Protein AF-A0A6J8AL94-F1 (afdb_monomer_lite)

Organism: Mytilus coruscus (NCBI:txid42192)

Sequence (177 aa):
MAWGKVQTSVNATSVVPRSMDEVRKKWDDVKRLTKKRAAGVRKDQTLTGGGERSIVPLTNTEEILVSLIGEERIYGIPDGKCAFQQQLKITSHNYRKERLSTEKKRLTIEEDRLRLERERLEELKKISGILLRRNTIRSQFDSHLDVPSKSPTTADKTSSQYGEPDYSYMYASLLLD

Radius of gyration: 40.0 Å; chains: 1; bounding box: 73×43×119 Å

Structure (mmCIF, N/CA/C/O backbone):
data_AF-A0A6J8AL94-F1
#
_entry.id   AF-A0A6J8AL94-F1
#
loop_
_atom_site.group_PDB
_atom_site.id
_atom_site.type_symbol
_atom_site.label_atom_id
_atom_site.label_alt_id
_atom_site.label_comp_id
_atom_site.label_asym_id
_atom_site.label_entity_id
_atom_site.label_seq_id
_atom_site.pdbx_PDB_ins_code
_atom_site.Cartn_x
_atom_site.Cartn_y
_atom_site.Cartn_z
_atom_site.occupancy
_atom_site.B_iso_or_equiv
_atom_site.auth_seq_id
_atom_site.auth_comp_id
_atom_site.auth_asym_id
_atom_site.auth_atom_id
_atom_site.pdbx_PDB_model_num
ATOM 1 N N . MET A 1 1 ? -1.242 -12.759 -4.868 1.00 65.88 1 MET A N 1
ATOM 2 C CA . MET A 1 1 ? -2.083 -11.600 -4.479 1.00 65.88 1 MET A CA 1
ATOM 3 C C . MET A 1 1 ? -2.918 -11.946 -3.239 1.00 65.88 1 MET A C 1
ATOM 5 O O . MET A 1 1 ? -3.919 -12.636 -3.377 1.00 65.88 1 MET A O 1
ATOM 9 N N . ALA A 1 2 ? -2.522 -11.525 -2.029 1.00 87.81 2 ALA A N 1
ATOM 10 C CA . ALA A 1 2 ? -3.243 -11.867 -0.786 1.00 87.81 2 ALA A CA 1
ATOM 11 C C . ALA A 1 2 ? -4.675 -11.290 -0.735 1.00 87.81 2 ALA A C 1
ATOM 13 O O . ALA A 1 2 ? -5.611 -11.991 -0.365 1.00 87.81 2 ALA A O 1
ATOM 14 N N . TRP A 1 3 ? -4.863 -10.055 -1.214 1.00 90.88 3 TRP A N 1
ATOM 15 C CA . TRP A 1 3 ? -6.175 -9.400 -1.293 1.00 90.88 3 TRP A CA 1
ATOM 16 C C . TRP A 1 3 ? -7.175 -10.106 -2.211 1.00 90.88 3 TRP A C 1
ATOM 18 O O . TRP A 1 3 ? -8.366 -10.086 -1.922 1.00 90.88 3 TRP A O 1
ATOM 28 N N . GLY A 1 4 ? -6.700 -10.771 -3.268 1.00 92.12 4 GLY A N 1
ATOM 29 C CA . GLY A 1 4 ? -7.566 -11.564 -4.143 1.00 92.12 4 GLY A CA 1
ATOM 30 C C . GLY A 1 4 ? -8.242 -12.708 -3.384 1.00 92.12 4 GLY A C 1
ATOM 31 O O . GLY A 1 4 ? -9.451 -12.861 -3.471 1.00 92.12 4 GLY A O 1
ATOM 32 N N . LYS A 1 5 ? -7.491 -13.438 -2.545 1.00 94.31 5 LYS A N 1
ATOM 33 C CA . LYS A 1 5 ? -8.043 -14.523 -1.710 1.00 94.31 5 LYS A CA 1
ATOM 34 C C . LYS A 1 5 ? -9.094 -14.012 -0.719 1.00 94.31 5 LYS A C 1
ATOM 36 O O . LYS A 1 5 ? -10.121 -14.658 -0.516 1.00 94.31 5 LYS A O 1
ATOM 41 N N . VAL A 1 6 ? -8.844 -12.843 -0.125 1.00 93.19 6 VAL A N 1
ATOM 42 C CA . VAL A 1 6 ? -9.788 -12.188 0.794 1.00 93.19 6 VAL A CA 1
ATOM 43 C C . VAL A 1 6 ? -11.067 -11.800 0.057 1.00 93.19 6 VAL A C 1
ATOM 45 O O . VAL A 1 6 ? -12.149 -12.125 0.529 1.00 93.19 6 VAL A O 1
ATOM 48 N N . GLN A 1 7 ? -10.961 -11.173 -1.117 1.00 95.06 7 GLN A N 1
ATOM 49 C CA . GLN A 1 7 ? -12.120 -10.812 -1.935 1.00 95.06 7 GLN A CA 1
ATOM 50 C C . GLN A 1 7 ? -12.941 -12.047 -2.322 1.00 95.06 7 GLN A C 1
ATOM 52 O O . GLN A 1 7 ? -14.157 -12.031 -2.164 1.00 95.06 7 GLN A O 1
ATOM 57 N N . THR A 1 8 ? -12.293 -13.128 -2.770 1.00 94.62 8 THR A N 1
ATOM 58 C CA . THR A 1 8 ? -12.977 -14.391 -3.085 1.00 94.62 8 THR A CA 1
ATOM 59 C C . THR A 1 8 ? -13.731 -14.931 -1.875 1.00 94.62 8 THR A C 1
ATOM 61 O O . THR A 1 8 ? -14.892 -15.297 -2.002 1.00 94.62 8 THR A O 1
ATOM 64 N N . SER A 1 9 ? -13.108 -14.919 -0.694 1.00 94.50 9 SER A N 1
ATOM 65 C CA . SER A 1 9 ? -13.743 -15.393 0.543 1.00 94.50 9 SER A CA 1
ATOM 66 C C . SER A 1 9 ? -14.944 -14.522 0.929 1.00 94.50 9 SER A C 1
ATOM 68 O O . SER A 1 9 ? -16.019 -15.044 1.203 1.00 94.50 9 SER A O 1
ATOM 70 N N . VAL A 1 10 ? -14.796 -13.193 0.872 1.00 93.69 10 VAL A N 1
ATOM 71 C CA . VAL A 1 10 ? -15.878 -12.233 1.156 1.00 93.69 10 VAL A CA 1
ATOM 72 C C . VAL A 1 10 ? -17.036 -12.401 0.177 1.00 93.69 10 VAL A C 1
ATOM 74 O O . VAL A 1 10 ? -18.189 -12.385 0.598 1.00 93.69 10 VAL A O 1
ATOM 77 N N . ASN A 1 11 ? -16.744 -12.583 -1.110 1.00 94.69 11 ASN A N 1
ATOM 78 C CA . ASN A 1 11 ? -17.764 -12.781 -2.135 1.00 94.69 11 ASN A CA 1
ATOM 79 C C . ASN A 1 11 ? -18.436 -14.153 -2.012 1.00 94.69 11 ASN A C 1
ATOM 81 O O . ASN A 1 11 ? -19.622 -14.252 -2.285 1.00 94.69 11 ASN A O 1
ATOM 85 N N . ALA A 1 12 ? -17.734 -15.183 -1.531 1.00 95.06 12 ALA A N 1
ATOM 86 C CA . ALA A 1 12 ? -18.338 -16.483 -1.240 1.00 95.06 12 ALA A CA 1
ATOM 87 C C . ALA A 1 12 ? -19.321 -16.434 -0.055 1.00 95.06 12 ALA A C 1
ATOM 89 O O . ALA A 1 12 ? -20.246 -17.235 0.003 1.00 95.06 12 ALA A O 1
ATOM 90 N N . THR A 1 13 ? -19.140 -15.498 0.885 1.00 94.00 13 THR A N 1
ATOM 91 C CA . THR A 1 13 ? -20.045 -15.316 2.041 1.00 94.00 13 THR A CA 1
ATOM 92 C C . THR A 1 13 ? -21.100 -14.221 1.821 1.00 94.00 13 THR A C 1
ATOM 94 O O . THR A 1 13 ? -21.941 -13.992 2.687 1.00 94.00 13 THR A O 1
ATOM 97 N N . SER A 1 14 ? -21.045 -13.497 0.700 1.00 90.00 14 SER A N 1
ATOM 98 C CA . SER A 1 14 ? -21.883 -12.327 0.420 1.00 90.00 14 SER A CA 1
ATOM 99 C C . SER A 1 14 ? -22.820 -12.603 -0.747 1.00 90.00 14 SER A C 1
ATOM 101 O O . SER A 1 14 ? -22.400 -13.107 -1.778 1.00 90.00 14 SER A O 1
ATOM 103 N N . VAL A 1 15 ? -24.080 -12.183 -0.624 1.00 92.19 15 VAL A N 1
ATOM 104 C CA . VAL A 1 15 ? -25.053 -12.244 -1.730 1.00 92.19 15 VAL A CA 1
ATOM 105 C C . VAL A 1 15 ? -24.674 -11.277 -2.859 1.00 92.19 15 VAL A C 1
ATOM 107 O O . VAL A 1 15 ? -24.934 -11.541 -4.028 1.00 92.19 15 VAL A O 1
ATOM 110 N N . VAL A 1 16 ? -24.033 -10.155 -2.515 1.00 92.88 16 VAL A N 1
ATOM 111 C CA . VAL A 1 16 ? -23.619 -9.122 -3.473 1.00 92.88 16 VAL A CA 1
ATOM 112 C C . VAL A 1 16 ? -22.109 -9.219 -3.705 1.00 92.88 16 VAL A C 1
ATOM 114 O O . VAL A 1 16 ? -21.352 -9.111 -2.728 1.00 92.88 16 VAL A O 1
ATOM 117 N N . PRO A 1 17 ? -21.646 -9.395 -4.956 1.00 92.00 17 PRO A N 1
ATOM 118 C CA . PRO A 1 17 ? -20.224 -9.415 -5.259 1.00 92.00 17 PRO A CA 1
ATOM 119 C C . PRO A 1 17 ? -19.621 -8.025 -5.050 1.00 92.00 17 PRO A C 1
ATOM 121 O O . PRO A 1 17 ? -20.185 -7.018 -5.470 1.00 92.00 17 PRO A O 1
ATOM 124 N N . ARG A 1 18 ? -18.458 -7.973 -4.401 1.00 93.81 18 ARG A N 1
ATOM 125 C CA . ARG A 1 18 ? -17.695 -6.742 -4.172 1.00 93.81 18 ARG A CA 1
ATOM 126 C C . ARG A 1 18 ? -16.397 -6.757 -4.961 1.00 93.81 18 ARG A C 1
ATOM 128 O O . ARG A 1 18 ? -15.757 -7.805 -5.132 1.00 93.81 18 ARG A O 1
ATOM 135 N N . SER A 1 19 ? -15.995 -5.579 -5.415 1.00 93.44 19 SER A N 1
ATOM 136 C CA . SER A 1 19 ? -14.688 -5.326 -6.010 1.00 93.44 19 SER A CA 1
ATOM 137 C C . SER A 1 19 ? -13.589 -5.315 -4.943 1.00 93.44 19 SER A C 1
ATOM 139 O O . SER A 1 19 ? -13.837 -5.169 -3.742 1.00 93.44 19 SER A O 1
ATOM 141 N N . MET A 1 20 ? -12.338 -5.464 -5.378 1.00 91.88 20 MET A N 1
ATOM 142 C CA . MET A 1 20 ? -11.192 -5.454 -4.469 1.00 91.88 20 MET A CA 1
ATOM 143 C C . MET A 1 20 ? -11.060 -4.118 -3.725 1.00 91.88 20 MET A C 1
ATOM 145 O O . MET A 1 20 ? -10.720 -4.104 -2.541 1.00 91.88 20 MET A O 1
ATOM 149 N N . ASP A 1 21 ? -11.353 -3.009 -4.402 1.00 88.31 21 ASP A N 1
ATOM 150 C CA . ASP A 1 21 ? -11.226 -1.667 -3.836 1.00 88.31 21 ASP A CA 1
ATOM 151 C C . ASP A 1 21 ? -12.310 -1.383 -2.797 1.00 88.31 21 ASP A C 1
ATOM 153 O O . ASP A 1 21 ? -12.019 -0.816 -1.743 1.00 88.31 21 ASP A O 1
ATOM 157 N N . GLU A 1 22 ? -13.532 -1.871 -3.011 1.00 91.38 22 GLU A N 1
ATOM 158 C CA . GLU A 1 22 ? -14.602 -1.795 -2.011 1.00 91.38 22 GLU A CA 1
ATOM 159 C C . GLU A 1 22 ? -14.267 -2.597 -0.752 1.00 91.38 22 GLU A C 1
ATOM 161 O O . GLU A 1 22 ? -14.490 -2.120 0.362 1.00 91.38 22 GLU A O 1
ATOM 166 N N . VAL A 1 23 ? -13.689 -3.794 -0.909 1.00 92.50 23 VAL A N 1
ATOM 167 C CA . VAL A 1 23 ? -13.263 -4.627 0.227 1.00 92.50 23 VAL A CA 1
ATOM 168 C C . VAL A 1 23 ? -12.159 -3.931 1.026 1.00 92.50 23 VAL A C 1
ATOM 170 O O . VAL A 1 23 ? -12.228 -3.887 2.257 1.00 92.50 23 VAL A O 1
ATOM 173 N N . ARG A 1 24 ? -11.169 -3.332 0.352 1.00 89.75 24 ARG A N 1
ATOM 174 C CA . ARG A 1 24 ? -10.102 -2.561 1.014 1.00 89.75 24 ARG A CA 1
ATOM 175 C C . ARG A 1 24 ? -10.651 -1.338 1.735 1.00 89.75 24 ARG A C 1
ATOM 177 O O . ARG A 1 24 ? -10.362 -1.148 2.913 1.00 89.75 24 ARG A O 1
ATOM 184 N N . LYS A 1 25 ? -11.494 -0.556 1.058 1.00 89.38 25 LYS A N 1
ATOM 185 C CA . LYS A 1 25 ? -12.134 0.627 1.637 1.00 89.38 25 LYS A CA 1
ATOM 186 C C . LYS A 1 25 ? -12.940 0.258 2.878 1.00 89.38 25 LYS A C 1
ATOM 188 O O . LYS A 1 25 ? -12.804 0.901 3.915 1.00 89.38 25 LYS A O 1
ATOM 193 N N . LYS A 1 26 ? -13.721 -0.824 2.810 1.00 91.06 26 LYS A N 1
ATOM 194 C CA . LYS A 1 26 ? -14.504 -1.291 3.955 1.00 91.06 26 LYS A CA 1
ATOM 195 C C . LYS A 1 26 ? -13.616 -1.731 5.115 1.00 91.06 26 LYS A C 1
ATOM 197 O O . LYS A 1 26 ? -13.926 -1.410 6.258 1.00 91.06 26 LYS A O 1
ATOM 202 N N . TRP A 1 27 ? -12.516 -2.429 4.837 1.00 90.81 27 TRP A N 1
ATOM 203 C CA . TRP A 1 27 ? -11.530 -2.786 5.856 1.00 90.81 27 TRP A CA 1
ATOM 204 C C . TRP A 1 27 ? -10.925 -1.549 6.532 1.00 90.81 27 TRP A C 1
ATOM 206 O O . TRP A 1 27 ? -10.802 -1.508 7.756 1.00 90.81 27 TRP A O 1
ATOM 216 N N . ASP A 1 28 ? -10.589 -0.516 5.760 1.00 86.12 28 ASP A N 1
ATOM 217 C CA . ASP A 1 28 ? -10.079 0.747 6.298 1.00 86.12 28 ASP A CA 1
ATOM 218 C C . ASP A 1 28 ? -11.112 1.477 7.162 1.00 86.12 28 ASP A C 1
ATOM 220 O O . ASP A 1 28 ? -10.774 1.953 8.251 1.00 86.12 28 ASP A O 1
ATOM 224 N N . ASP A 1 29 ? -12.378 1.495 6.742 1.00 85.06 29 ASP A N 1
ATOM 225 C CA . ASP A 1 29 ? -13.474 2.054 7.533 1.00 85.06 29 ASP A CA 1
ATOM 226 C C . ASP A 1 29 ? -13.688 1.299 8.847 1.00 85.06 29 ASP A C 1
ATOM 228 O O . ASP A 1 29 ? -13.800 1.932 9.898 1.00 85.06 29 ASP A O 1
ATOM 232 N N . VAL A 1 30 ? -13.694 -0.038 8.810 1.00 88.50 30 VAL A N 1
ATOM 233 C CA . VAL A 1 30 ? -13.820 -0.881 10.010 1.00 88.50 30 VAL A CA 1
ATOM 234 C C . VAL A 1 30 ? -12.676 -0.591 10.976 1.00 88.50 30 VAL A C 1
ATOM 236 O O . VAL A 1 30 ? -12.929 -0.240 12.126 1.00 88.50 30 VAL A O 1
ATOM 239 N N . LYS A 1 31 ? -11.422 -0.604 10.504 1.00 86.31 31 LYS A N 1
ATOM 240 C CA . LYS A 1 31 ? -10.265 -0.244 11.339 1.00 86.31 31 LYS A CA 1
ATOM 241 C C . LYS A 1 31 ? -10.414 1.147 11.954 1.00 86.31 31 LYS A C 1
ATOM 243 O O . LYS A 1 31 ? -10.121 1.327 13.134 1.00 86.31 31 LYS A O 1
ATOM 248 N N . ARG A 1 32 ? -10.838 2.149 11.176 1.00 81.88 32 ARG A N 1
ATOM 249 C CA . ARG A 1 32 ? -11.005 3.531 11.656 1.00 81.88 32 ARG A CA 1
ATOM 250 C C . ARG A 1 32 ? -12.076 3.629 12.742 1.00 81.88 32 ARG A C 1
ATOM 252 O O . ARG A 1 32 ? -11.847 4.289 13.755 1.00 81.88 32 ARG A O 1
ATOM 259 N N . LEU A 1 33 ? -13.222 2.980 12.543 1.00 83.69 33 LEU A N 1
ATOM 260 C CA . LEU A 1 33 ? -14.324 2.972 13.506 1.00 83.69 33 LEU A CA 1
ATOM 261 C C . LEU A 1 33 ? -13.929 2.266 14.804 1.00 83.69 33 LEU A C 1
ATOM 263 O O . LEU A 1 33 ? -14.114 2.841 15.877 1.00 83.69 33 LEU A O 1
ATOM 267 N N . THR A 1 34 ? -13.305 1.090 14.710 1.00 88.12 34 THR A N 1
ATOM 268 C CA . THR A 1 34 ? -12.810 0.345 15.874 1.00 88.12 34 THR A CA 1
ATOM 269 C C . THR A 1 34 ? -11.791 1.161 16.662 1.00 88.12 34 THR A C 1
ATOM 271 O O . THR A 1 34 ? -11.920 1.287 17.875 1.00 88.12 34 THR A O 1
ATOM 274 N N . LYS A 1 35 ? -10.828 1.811 15.990 1.00 84.69 35 LYS A N 1
ATOM 275 C CA . LYS A 1 35 ? -9.867 2.711 16.651 1.00 84.69 35 LYS A CA 1
ATOM 276 C C . LYS A 1 35 ? -10.551 3.843 17.408 1.00 84.69 35 LYS A C 1
ATOM 278 O O . LYS A 1 35 ? -10.185 4.134 18.543 1.00 84.69 35 LYS A O 1
ATOM 283 N N . LYS A 1 36 ? -11.539 4.486 16.779 1.00 82.81 36 LYS A N 1
ATOM 284 C CA . LYS A 1 36 ? -12.294 5.585 17.391 1.00 82.81 36 LYS A CA 1
ATOM 285 C C . LYS A 1 36 ? -13.042 5.111 18.639 1.00 82.81 36 LYS A C 1
ATOM 287 O O . LYS A 1 36 ? -13.005 5.804 19.651 1.00 82.81 36 LYS A O 1
ATOM 292 N N . ARG A 1 37 ? -13.689 3.942 18.575 1.00 85.50 37 ARG A N 1
ATOM 293 C CA . ARG A 1 37 ? -14.413 3.363 19.716 1.00 85.50 37 ARG A CA 1
ATOM 294 C C . ARG A 1 37 ? -13.472 2.938 20.836 1.00 85.50 37 ARG A C 1
ATOM 296 O O . ARG A 1 37 ? -13.690 3.356 21.964 1.00 85.50 37 ARG A O 1
ATOM 303 N N . ALA A 1 38 ? -12.391 2.228 20.527 1.00 86.12 38 ALA A N 1
ATOM 304 C CA . ALA A 1 38 ? -11.382 1.826 21.508 1.00 86.12 38 ALA A CA 1
ATOM 305 C C . ALA A 1 38 ? -10.768 3.038 22.238 1.00 86.12 38 ALA A C 1
ATOM 307 O O . ALA A 1 38 ? -10.669 3.056 23.464 1.00 86.12 38 ALA A O 1
ATOM 308 N N . ALA A 1 39 ? -10.457 4.111 21.502 1.00 83.00 39 ALA A N 1
ATOM 309 C CA . ALA A 1 39 ? -10.018 5.377 22.089 1.00 83.00 39 ALA A CA 1
ATOM 310 C C . ALA A 1 39 ? -11.077 6.031 22.993 1.00 83.00 39 ALA A C 1
ATOM 312 O O . ALA A 1 39 ? -10.710 6.608 24.014 1.00 83.00 39 ALA A O 1
ATOM 313 N N . GLY A 1 40 ? -12.361 5.954 22.629 1.00 82.06 40 GLY A N 1
ATOM 314 C CA . GLY A 1 40 ? -13.475 6.430 23.455 1.00 82.06 40 GLY A CA 1
ATOM 315 C C . GLY A 1 40 ? -13.586 5.657 24.768 1.00 82.06 40 GLY A C 1
ATOM 316 O O . GLY A 1 40 ? -13.471 6.256 25.829 1.00 82.06 40 GLY A O 1
ATOM 317 N N . VAL A 1 41 ? -13.662 4.325 24.691 1.00 84.75 41 VAL A N 1
ATOM 318 C CA . VAL A 1 41 ? -13.759 3.440 25.866 1.00 84.75 41 VAL A CA 1
ATOM 319 C C . VAL A 1 41 ? -12.611 3.689 26.845 1.00 84.75 41 VAL A C 1
ATOM 321 O O . VAL A 1 41 ? -12.840 3.818 28.044 1.00 84.75 41 VAL A O 1
ATOM 324 N N . ARG A 1 42 ? -11.374 3.838 26.353 1.00 81.81 42 ARG A N 1
ATOM 325 C CA . ARG A 1 42 ? -10.226 4.124 27.225 1.00 81.81 42 ARG A CA 1
ATOM 326 C C . ARG A 1 42 ? -10.314 5.500 27.889 1.00 81.81 42 ARG A C 1
ATOM 328 O O . ARG A 1 42 ? -9.945 5.637 29.050 1.00 81.81 42 ARG A O 1
ATOM 335 N N . LYS A 1 43 ? -10.803 6.520 27.172 1.00 79.31 43 LYS A N 1
ATOM 336 C CA . LYS A 1 43 ? -11.036 7.853 27.754 1.00 79.31 43 LYS A CA 1
ATOM 337 C C . LYS A 1 43 ? -12.074 7.790 28.872 1.00 79.31 43 LYS A C 1
ATOM 339 O O . LYS A 1 43 ? -11.817 8.325 29.949 1.00 79.31 43 LYS A O 1
ATOM 344 N N . ASP A 1 44 ? -13.175 7.082 28.643 1.00 80.06 44 ASP A N 1
ATOM 345 C CA . ASP A 1 44 ? -14.249 6.904 29.625 1.00 80.06 44 ASP A CA 1
ATOM 346 C C . ASP A 1 44 ? -13.760 6.117 30.856 1.00 80.06 44 ASP A C 1
ATOM 348 O O . ASP A 1 44 ? -14.110 6.438 31.991 1.00 80.06 44 ASP A O 1
ATOM 352 N N . GLN A 1 45 ? -12.862 5.143 30.659 1.00 77.62 45 GLN A N 1
ATOM 353 C CA . GLN A 1 45 ? -12.170 4.439 31.747 1.00 77.62 45 GLN A CA 1
ATOM 354 C C . GLN A 1 45 ? -11.249 5.360 32.565 1.00 77.62 45 GLN A C 1
ATOM 356 O O . GLN A 1 45 ? -11.158 5.210 33.784 1.00 77.62 45 GLN A O 1
ATOM 361 N N . THR A 1 46 ? -10.577 6.324 31.930 1.00 73.25 46 THR A N 1
ATOM 362 C CA . THR A 1 46 ? -9.678 7.269 32.621 1.00 73.25 46 THR A CA 1
ATOM 363 C C . THR A 1 46 ? -10.388 8.444 33.300 1.00 73.25 46 THR A C 1
ATOM 365 O O . THR A 1 46 ? -9.759 9.151 34.083 1.00 73.25 46 THR A O 1
ATOM 368 N N . LEU A 1 47 ? -11.679 8.675 33.039 1.00 73.75 47 LEU A N 1
ATOM 369 C CA . LEU A 1 47 ? -12.411 9.814 33.597 1.00 73.75 47 LEU A CA 1
ATOM 370 C C . LEU A 1 47 ? -12.792 9.565 35.069 1.00 73.75 47 LEU A C 1
ATOM 372 O O . LEU A 1 47 ? -13.736 8.840 35.370 1.00 73.75 47 LEU A O 1
ATOM 376 N N . THR A 1 48 ? -12.077 10.183 36.010 1.00 72.94 48 THR A N 1
ATOM 377 C CA . THR A 1 48 ? -12.282 10.030 37.465 1.00 72.94 48 THR A CA 1
ATOM 378 C C . THR A 1 48 ? -13.267 11.050 38.051 1.00 72.94 48 THR A C 1
ATOM 380 O O . THR A 1 48 ? -12.957 11.728 39.027 1.00 72.94 48 THR A O 1
ATOM 383 N N . GLY A 1 49 ? -14.454 11.183 37.457 1.00 72.94 49 GLY A N 1
ATOM 384 C CA . GLY A 1 49 ? -15.584 11.881 38.086 1.00 72.94 49 GLY A CA 1
ATOM 385 C C . GLY A 1 49 ? -16.389 10.901 38.943 1.00 72.94 49 GLY A C 1
ATOM 386 O O . GLY A 1 49 ? -16.639 9.788 38.494 1.00 72.94 49 GLY A O 1
ATOM 387 N N . GLY A 1 50 ? -16.771 11.277 40.166 1.00 70.38 50 GLY A N 1
ATOM 388 C CA . GLY A 1 50 ? -17.416 10.405 41.168 1.00 70.38 50 GLY A CA 1
ATOM 389 C C . GLY A 1 50 ? -18.860 9.964 40.875 1.00 70.38 50 GLY A C 1
ATOM 390 O O . GLY A 1 50 ? -19.626 9.778 41.813 1.00 70.38 50 GLY A O 1
ATOM 391 N N . GLY A 1 51 ? -19.246 9.836 39.602 1.00 72.69 51 GLY A N 1
ATOM 392 C CA . GLY A 1 51 ? -20.548 9.323 39.168 1.00 72.69 51 GLY A CA 1
ATOM 393 C C . GLY A 1 51 ? -20.458 7.899 38.613 1.00 72.69 51 GLY A C 1
ATOM 394 O O . GLY A 1 51 ? -19.385 7.437 38.219 1.00 72.69 51 GLY A O 1
ATOM 395 N N . GLU A 1 52 ? -21.596 7.206 38.570 1.00 62.62 52 GLU A N 1
ATOM 396 C CA . GLU A 1 52 ? -21.702 5.873 37.976 1.00 62.62 52 GLU A CA 1
ATOM 397 C C . GLU A 1 52 ? -21.353 5.922 36.482 1.00 62.62 52 GLU A C 1
ATOM 399 O O . GLU A 1 52 ? -21.874 6.741 35.720 1.00 62.62 52 GLU A O 1
ATOM 404 N N . ARG A 1 53 ? -20.412 5.072 36.061 1.00 64.69 53 ARG A N 1
ATOM 405 C CA . ARG A 1 53 ? -19.891 5.081 34.693 1.00 64.69 53 ARG A CA 1
ATOM 406 C C . ARG A 1 53 ? -20.643 4.065 33.846 1.00 64.69 53 ARG A C 1
ATOM 408 O O . ARG A 1 53 ? -20.484 2.864 34.037 1.00 64.69 53 ARG A O 1
ATOM 415 N N . SER A 1 54 ? -21.379 4.538 32.846 1.00 68.12 54 SER A N 1
ATOM 416 C CA . SER A 1 54 ? -21.923 3.679 31.789 1.00 68.12 54 SER A CA 1
ATOM 417 C C . SER A 1 54 ? -20.867 3.470 30.698 1.00 68.12 54 SER A C 1
ATOM 419 O O . SER A 1 54 ? -20.906 4.090 29.636 1.00 68.12 54 SER A O 1
ATOM 421 N N . ILE A 1 55 ? -19.852 2.650 30.991 1.00 75.88 55 ILE A N 1
ATOM 422 C CA . ILE A 1 55 ? -18.848 2.266 29.991 1.00 75.88 55 ILE A CA 1
ATOM 423 C C . ILE A 1 55 ? -19.451 1.146 29.152 1.00 75.88 55 ILE A C 1
ATOM 425 O O . ILE A 1 55 ? -19.627 0.030 29.635 1.00 75.88 55 ILE A O 1
ATOM 429 N N . VAL A 1 56 ? -19.748 1.429 27.886 1.00 83.50 56 VAL A N 1
ATOM 430 C CA . VAL A 1 56 ? -20.1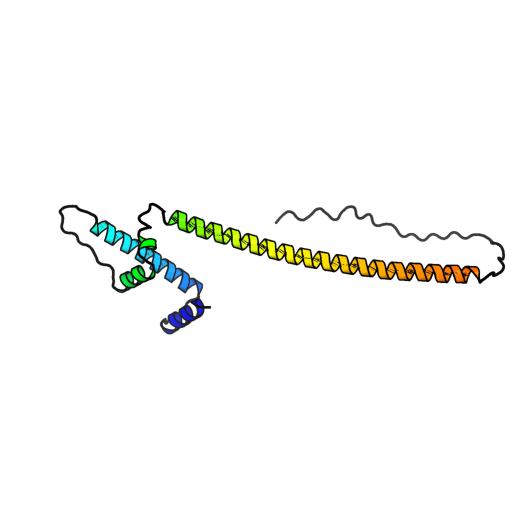40 0.383 26.938 1.00 83.50 56 VAL A CA 1
ATOM 431 C C . VAL A 1 56 ? -18.868 -0.347 26.493 1.00 83.50 56 VAL A C 1
ATOM 433 O O . VAL A 1 56 ? -18.026 0.282 25.843 1.00 83.50 56 VAL A O 1
ATOM 436 N N . PRO A 1 57 ? -18.690 -1.639 26.830 1.00 84.06 57 PRO A N 1
ATOM 437 C CA . PRO A 1 57 ? -17.497 -2.378 26.442 1.00 84.06 57 PRO A CA 1
ATOM 438 C C . PRO A 1 57 ? -17.408 -2.532 24.919 1.00 84.06 57 PRO A C 1
ATOM 440 O O . PRO A 1 57 ? -18.394 -2.384 24.187 1.00 84.06 57 PRO A O 1
ATOM 443 N N . LEU A 1 58 ? -16.199 -2.820 24.435 1.00 86.81 58 LEU A N 1
ATOM 444 C CA . LEU A 1 58 ? -16.008 -3.196 23.040 1.00 86.81 58 LEU A CA 1
ATOM 445 C C . LEU A 1 58 ? -16.727 -4.521 22.773 1.00 86.81 58 LEU A C 1
ATOM 447 O O . LEU A 1 58 ? -16.823 -5.396 23.629 1.00 86.81 58 LEU A O 1
ATOM 451 N N . THR A 1 59 ? -17.259 -4.668 21.566 1.00 89.75 59 THR A N 1
ATOM 452 C CA . THR A 1 59 ? -17.784 -5.962 21.121 1.00 89.75 59 THR A CA 1
ATOM 453 C C . THR A 1 59 ? -16.628 -6.941 20.903 1.00 89.75 59 THR A C 1
ATOM 455 O O . THR A 1 59 ? -15.533 -6.527 20.527 1.00 89.75 59 THR A O 1
ATOM 458 N N . ASN A 1 60 ? -16.871 -8.249 21.037 1.00 88.50 60 ASN A N 1
ATOM 459 C CA . ASN A 1 60 ? -15.840 -9.280 20.831 1.00 88.50 60 ASN A CA 1
ATOM 460 C C . ASN A 1 60 ? -15.110 -9.130 19.476 1.00 88.50 60 ASN A C 1
ATOM 462 O O . ASN A 1 60 ? -13.898 -9.293 19.367 1.00 88.50 60 ASN A O 1
ATOM 466 N N . THR A 1 61 ? -15.836 -8.739 18.424 1.00 86.88 61 THR A N 1
ATOM 467 C CA . THR A 1 61 ? -15.246 -8.449 17.109 1.00 86.88 61 THR A CA 1
ATOM 468 C C . THR A 1 61 ? -14.329 -7.230 17.116 1.00 86.88 61 THR A C 1
ATOM 470 O O . THR A 1 61 ? -13.307 -7.228 16.437 1.00 86.88 61 THR A O 1
ATOM 473 N N . GLU A 1 62 ? -14.679 -6.183 17.863 1.00 87.38 62 GLU A N 1
ATOM 474 C CA . GLU A 1 62 ? -13.845 -4.989 17.993 1.00 87.38 62 GLU A CA 1
ATOM 475 C C . GLU A 1 62 ? -12.592 -5.268 18.819 1.00 87.38 62 GLU A C 1
ATOM 477 O O . GLU A 1 62 ? -11.534 -4.772 18.455 1.00 87.38 62 GLU A O 1
ATOM 482 N N . GLU A 1 63 ? -12.680 -6.087 19.867 1.00 87.62 63 GLU A N 1
ATOM 483 C CA . GLU A 1 63 ? -11.523 -6.503 20.669 1.00 87.62 63 GLU A CA 1
ATOM 484 C C . GLU A 1 63 ? -10.514 -7.288 19.828 1.00 87.62 63 GLU A C 1
ATOM 486 O O . GLU A 1 63 ? -9.341 -6.921 19.779 1.00 87.62 63 GLU A O 1
ATOM 491 N N . ILE A 1 64 ? -10.974 -8.280 19.057 1.00 88.75 64 ILE A N 1
ATOM 492 C CA . ILE A 1 64 ? -10.118 -9.030 18.124 1.00 88.75 64 ILE A CA 1
ATOM 493 C C . ILE A 1 64 ? -9.451 -8.083 17.116 1.00 88.75 64 ILE A C 1
ATOM 495 O O . ILE A 1 64 ? -8.261 -8.211 16.822 1.00 88.75 64 ILE A O 1
ATOM 499 N N . LEU A 1 65 ? -10.197 -7.107 16.588 1.00 86.88 65 LEU A N 1
ATOM 500 C CA . LEU A 1 65 ? -9.653 -6.107 15.670 1.00 86.88 65 LEU A CA 1
ATOM 501 C C . LEU A 1 65 ? -8.632 -5.191 16.350 1.00 86.88 65 LEU A C 1
ATOM 503 O O . LEU A 1 65 ? -7.620 -4.863 15.734 1.00 86.88 65 LEU A O 1
ATOM 507 N N . VAL A 1 66 ? -8.865 -4.787 17.599 1.00 86.81 66 VAL A N 1
ATOM 508 C CA . VAL A 1 66 ? -7.911 -4.009 18.398 1.00 86.81 66 VAL A CA 1
ATOM 509 C C . VAL A 1 66 ? -6.615 -4.795 18.584 1.00 86.81 66 VAL A C 1
ATOM 511 O O . VAL A 1 66 ? -5.546 -4.260 18.280 1.00 86.81 66 VAL A O 1
ATOM 514 N N . SER A 1 67 ? -6.699 -6.069 18.975 1.00 87.12 67 SER A N 1
ATOM 515 C CA . SER A 1 67 ? -5.536 -6.951 19.121 1.00 87.12 67 SER A CA 1
ATOM 516 C C . SER A 1 67 ? -4.791 -7.149 17.798 1.00 87.12 67 SER A C 1
ATOM 518 O O . SER A 1 67 ? -3.565 -7.087 17.766 1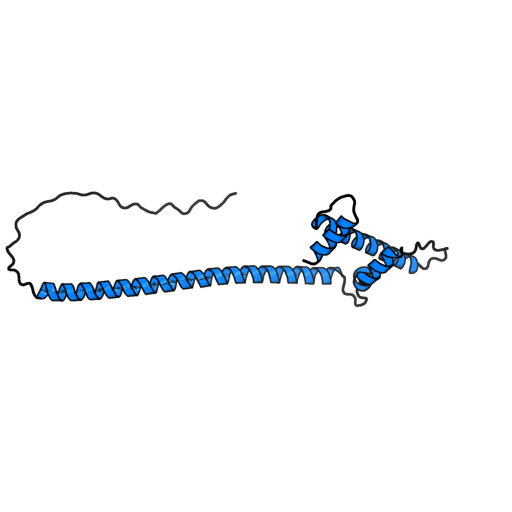.00 87.12 67 SER A O 1
ATOM 520 N N . LEU A 1 68 ? -5.514 -7.319 16.687 1.00 86.88 68 LEU A N 1
ATOM 521 C CA . LEU A 1 68 ? -4.928 -7.496 15.355 1.00 86.88 68 LEU A CA 1
ATOM 522 C C . LEU A 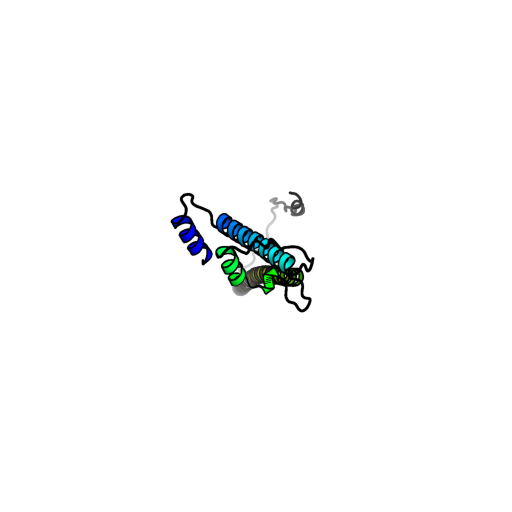1 68 ? -4.239 -6.225 14.827 1.00 86.88 68 LEU A C 1
ATOM 524 O O . LEU A 1 68 ? -3.229 -6.303 14.130 1.00 86.88 68 LEU A O 1
ATOM 528 N N . ILE A 1 69 ? -4.796 -5.046 15.118 1.00 85.38 69 ILE A N 1
ATOM 529 C CA . ILE A 1 69 ? -4.217 -3.750 14.733 1.00 85.38 69 ILE A CA 1
ATOM 530 C C . ILE A 1 69 ? -2.991 -3.420 15.600 1.00 85.38 69 ILE A C 1
ATOM 532 O O . ILE A 1 69 ? -2.043 -2.808 15.096 1.00 85.38 69 ILE A O 1
ATOM 536 N N . GLY A 1 70 ? -3.022 -3.808 16.875 1.00 81.81 70 GLY A N 1
ATOM 537 C CA . GLY A 1 70 ? -2.032 -3.474 17.895 1.00 81.81 70 GLY A CA 1
ATOM 538 C C . GLY A 1 70 ? -2.348 -2.150 18.595 1.00 81.81 70 GLY A C 1
ATOM 539 O O . GLY A 1 70 ? -2.567 -1.123 17.943 1.00 81.81 70 GLY A O 1
ATOM 540 N N . GLU A 1 71 ? -2.333 -2.162 19.929 1.00 71.31 71 GLU A N 1
ATOM 541 C CA . GLU A 1 71 ? -2.686 -1.021 20.790 1.00 71.31 71 GLU A CA 1
ATOM 542 C C . GLU A 1 71 ? -1.865 0.244 20.496 1.00 71.31 71 GLU A C 1
ATOM 544 O O . GLU A 1 71 ? -2.403 1.354 20.485 1.00 71.31 71 GLU A O 1
ATOM 549 N N . GLU A 1 72 ? -0.588 0.087 20.144 1.00 65.56 72 GLU A N 1
ATOM 550 C CA . GLU A 1 72 ? 0.330 1.179 19.788 1.00 65.56 72 GLU A CA 1
ATOM 551 C C . GLU A 1 72 ? -0.192 2.040 18.629 1.00 65.56 72 GLU A C 1
ATOM 553 O O . GLU A 1 72 ? -0.022 3.260 18.594 1.00 65.56 72 GLU A O 1
ATOM 558 N N . ARG A 1 73 ? -0.880 1.417 17.664 1.00 65.12 73 ARG A N 1
ATOM 559 C CA . ARG A 1 73 ? -1.448 2.105 16.493 1.00 65.12 73 ARG A CA 1
ATOM 560 C C . ARG A 1 73 ? -2.785 2.782 16.779 1.00 65.12 73 ARG A C 1
ATOM 562 O O . ARG A 1 73 ? -3.327 3.438 15.877 1.00 65.12 73 ARG A O 1
ATOM 569 N N . ILE A 1 74 ? -3.347 2.558 17.962 1.00 70.00 74 ILE A N 1
ATOM 570 C CA . ILE A 1 74 ? -4.627 3.107 18.419 1.00 70.00 74 ILE A CA 1
ATOM 571 C C . ILE A 1 74 ? -4.368 4.260 19.382 1.00 70.00 74 ILE A C 1
ATOM 573 O O . ILE A 1 74 ? -4.943 5.334 19.226 1.00 70.00 74 ILE A O 1
ATOM 577 N N . TYR A 1 75 ? -3.464 4.047 20.333 1.00 69.12 75 TYR A N 1
ATOM 578 C CA . TYR A 1 75 ? -3.221 4.958 21.443 1.00 69.12 75 TYR A CA 1
ATOM 579 C C . TYR A 1 75 ? -1.916 5.755 21.331 1.00 69.12 75 TYR A C 1
ATOM 581 O O . TYR A 1 75 ? -1.719 6.692 22.102 1.00 69.12 75 TYR A O 1
ATOM 589 N N . GLY A 1 76 ? -1.063 5.422 20.357 1.00 63.47 76 GLY A N 1
ATOM 590 C CA . GLY A 1 76 ? 0.282 5.974 20.222 1.00 63.47 76 GLY A CA 1
ATOM 591 C C . GLY A 1 76 ? 1.308 5.217 21.067 1.00 63.47 76 GLY A C 1
ATOM 592 O O . GLY A 1 76 ? 0.957 4.490 21.995 1.00 63.47 76 GLY A O 1
ATOM 593 N N . ILE A 1 77 ? 2.587 5.394 20.732 1.00 61.03 77 ILE A N 1
ATOM 594 C CA . ILE A 1 77 ? 3.698 4.924 21.567 1.00 61.03 77 ILE A CA 1
ATOM 595 C C . ILE A 1 77 ? 3.830 5.919 22.732 1.00 61.03 77 ILE A C 1
ATOM 597 O O . ILE A 1 77 ? 3.874 7.125 22.463 1.00 61.03 77 ILE A O 1
ATOM 601 N N . PRO A 1 78 ? 3.901 5.461 23.996 1.00 60.09 78 PRO A N 1
ATOM 602 C CA . PRO A 1 78 ? 4.006 6.346 25.160 1.00 60.09 78 PRO A CA 1
ATOM 603 C C . PRO A 1 78 ? 5.226 7.290 25.114 1.00 60.09 78 PRO A C 1
ATOM 605 O O . PRO A 1 78 ? 5.172 8.374 25.685 1.00 60.09 78 PRO A O 1
ATOM 608 N N . ASP A 1 79 ? 6.263 6.964 24.336 1.00 59.56 79 ASP A N 1
ATOM 609 C CA . ASP A 1 79 ? 7.504 7.743 24.161 1.00 59.56 79 ASP A CA 1
ATOM 610 C C . ASP A 1 79 ? 7.375 9.029 23.306 1.00 59.56 79 ASP A C 1
ATOM 612 O O . ASP A 1 79 ? 8.329 9.458 22.652 1.00 59.56 79 ASP A O 1
ATOM 616 N N . GLY A 1 80 ? 6.197 9.653 23.231 1.00 54.25 80 GLY A N 1
ATOM 617 C CA . GLY A 1 80 ? 6.038 10.975 22.601 1.00 54.25 80 GLY A CA 1
ATOM 618 C C . GLY A 1 80 ? 6.197 11.023 21.071 1.00 54.25 80 GLY A C 1
ATOM 619 O O . GLY A 1 80 ? 6.235 12.107 20.487 1.00 54.25 80 GLY A O 1
ATOM 620 N N . LYS A 1 81 ? 6.252 9.876 20.381 1.00 54.41 81 LYS A N 1
ATOM 621 C CA . LYS A 1 81 ? 6.218 9.817 18.908 1.00 54.41 81 LYS A CA 1
ATOM 622 C C . LYS A 1 81 ? 4.768 9.738 18.446 1.00 54.41 81 LYS A C 1
ATOM 624 O O . LYS A 1 81 ? 4.122 8.698 18.577 1.00 54.41 81 LYS A O 1
ATOM 629 N N . CYS A 1 82 ? 4.235 10.827 17.894 1.00 51.91 82 CYS A N 1
ATOM 630 C CA . CYS A 1 82 ? 2.850 10.827 17.432 1.00 51.91 82 CYS A CA 1
ATOM 631 C C . CYS A 1 82 ? 2.696 9.941 16.178 1.00 51.91 82 CYS A C 1
ATOM 633 O O . CYS A 1 82 ? 3.559 9.920 15.297 1.00 51.91 82 CYS A O 1
ATOM 635 N N . ALA A 1 83 ? 1.576 9.218 16.063 1.00 54.00 83 ALA A N 1
ATOM 636 C CA . ALA A 1 83 ? 1.289 8.335 14.924 1.00 54.00 83 ALA A CA 1
ATOM 637 C C . ALA A 1 83 ? 1.394 9.053 13.557 1.00 54.00 83 ALA A C 1
ATOM 639 O O . ALA A 1 83 ? 1.721 8.440 12.541 1.00 54.00 83 ALA A O 1
ATOM 640 N N . PHE A 1 84 ? 1.192 10.373 13.543 1.00 54.12 84 PHE A N 1
ATOM 641 C CA . PHE A 1 84 ? 1.369 11.235 12.378 1.00 54.12 84 PHE A CA 1
ATOM 642 C C . PHE A 1 84 ? 2.837 11.333 11.918 1.00 54.12 84 PHE A C 1
ATOM 644 O O . PHE A 1 84 ? 3.105 11.233 10.723 1.00 54.12 84 PHE A O 1
ATOM 651 N N . GLN A 1 85 ? 3.810 11.411 12.833 1.00 55.84 85 GLN A N 1
ATOM 652 C CA . GLN A 1 85 ? 5.238 11.373 12.479 1.00 55.84 85 GLN A CA 1
ATOM 653 C C . GLN A 1 85 ? 5.635 10.030 11.855 1.00 55.84 85 GLN A C 1
ATOM 655 O O . GLN A 1 85 ? 6.467 9.986 10.948 1.00 55.84 85 GLN A O 1
ATOM 660 N N . GLN A 1 86 ? 5.040 8.925 12.312 1.00 59.00 86 GLN A N 1
ATOM 661 C CA . GLN A 1 86 ? 5.288 7.609 11.725 1.00 59.00 86 GLN A CA 1
ATOM 662 C C . GLN A 1 86 ? 4.669 7.495 10.325 1.00 59.00 86 GLN A C 1
ATOM 664 O O . GLN A 1 86 ? 5.319 6.988 9.410 1.00 59.00 86 GLN A O 1
ATOM 669 N N . GLN A 1 87 ? 3.464 8.041 10.129 1.00 62.84 87 GLN A N 1
ATOM 670 C CA . GLN A 1 87 ? 2.821 8.112 8.817 1.00 62.84 87 GLN A CA 1
ATOM 671 C C . GLN A 1 87 ? 3.637 8.955 7.823 1.00 62.84 87 GLN A C 1
ATOM 673 O O . GLN A 1 87 ? 3.869 8.509 6.702 1.00 62.84 87 GLN A O 1
ATOM 678 N N . LEU A 1 88 ? 4.144 10.123 8.236 1.00 62.09 88 LEU A N 1
ATOM 679 C CA . LEU A 1 88 ? 5.006 10.970 7.401 1.00 62.09 88 LEU A CA 1
ATOM 680 C C . LEU A 1 88 ? 6.287 10.249 6.961 1.00 62.09 88 LEU A C 1
ATOM 682 O O . LEU A 1 88 ? 6.683 10.350 5.800 1.00 62.09 88 LEU A O 1
ATOM 686 N N . LYS A 1 89 ? 6.914 9.479 7.860 1.00 64.31 89 LYS A N 1
ATOM 687 C CA . LYS A 1 89 ? 8.102 8.673 7.530 1.00 64.31 89 LYS A CA 1
ATOM 688 C C . LYS A 1 89 ? 7.802 7.625 6.458 1.00 64.31 89 LYS A C 1
ATOM 690 O O . LYS A 1 89 ? 8.596 7.463 5.534 1.00 64.31 89 LYS A O 1
ATOM 695 N N . ILE A 1 90 ? 6.657 6.949 6.552 1.00 69.12 90 ILE A N 1
ATOM 696 C CA . ILE A 1 90 ? 6.224 5.955 5.558 1.00 69.12 90 ILE A CA 1
ATOM 697 C C . ILE A 1 90 ? 5.975 6.627 4.203 1.00 69.12 90 ILE A C 1
ATOM 699 O O . ILE A 1 90 ? 6.495 6.165 3.188 1.00 69.12 90 ILE A O 1
ATOM 703 N N . THR A 1 91 ? 5.237 7.740 4.181 1.00 68.94 91 THR A N 1
ATOM 704 C CA . THR A 1 91 ? 4.936 8.475 2.942 1.00 68.94 91 THR A CA 1
ATOM 705 C C . THR A 1 91 ? 6.211 8.993 2.270 1.00 68.94 91 THR A C 1
ATOM 707 O O . THR A 1 91 ? 6.399 8.798 1.071 1.00 68.94 91 THR A O 1
ATOM 710 N N . SER A 1 92 ? 7.132 9.570 3.048 1.00 71.94 92 SER A N 1
ATOM 711 C CA . SER A 1 92 ? 8.440 10.031 2.560 1.00 71.94 92 SER A CA 1
ATOM 712 C C . SER A 1 92 ? 9.275 8.885 1.980 1.00 71.94 92 SER A C 1
ATOM 714 O O . SER A 1 92 ? 9.853 9.001 0.895 1.00 71.94 92 SER A O 1
ATOM 716 N N . HIS A 1 93 ? 9.288 7.730 2.654 1.00 78.56 93 HIS A N 1
ATOM 717 C CA . HIS A 1 93 ? 10.004 6.563 2.156 1.00 78.56 93 HIS A CA 1
ATOM 718 C C . HIS A 1 93 ? 9.432 6.053 0.824 1.00 78.56 93 HIS A C 1
ATOM 720 O O . HIS A 1 93 ? 10.203 5.731 -0.086 1.00 78.56 93 HIS A O 1
ATOM 726 N N . ASN A 1 94 ? 8.105 6.012 0.691 1.00 77.06 94 ASN A N 1
ATOM 727 C CA . ASN A 1 94 ? 7.437 5.586 -0.538 1.00 77.06 94 ASN A CA 1
ATOM 728 C C . ASN A 1 94 ? 7.758 6.524 -1.709 1.00 77.06 94 ASN A C 1
ATOM 730 O O . ASN A 1 94 ? 8.174 6.042 -2.761 1.00 77.06 94 ASN A O 1
ATOM 734 N N . TYR A 1 95 ? 7.698 7.842 -1.494 1.00 78.62 95 TYR A N 1
ATOM 735 C CA . TYR A 1 95 ? 8.087 8.828 -2.508 1.00 78.62 95 TYR A CA 1
ATOM 736 C C . TYR A 1 95 ? 9.539 8.632 -2.971 1.00 78.62 95 TYR A C 1
ATOM 738 O O . TYR A 1 95 ? 9.831 8.608 -4.168 1.00 78.62 95 TYR A O 1
ATOM 746 N N . ARG A 1 96 ? 10.469 8.402 -2.033 1.00 85.31 96 ARG A N 1
ATOM 747 C CA . ARG A 1 96 ? 11.877 8.127 -2.364 1.00 85.31 96 ARG A CA 1
ATOM 748 C C . ARG A 1 96 ? 12.035 6.864 -3.215 1.00 85.31 96 ARG A C 1
ATOM 750 O O . ARG A 1 96 ? 12.839 6.855 -4.145 1.00 85.31 96 ARG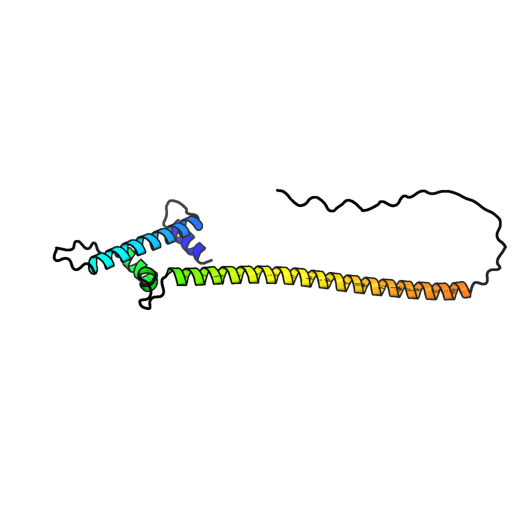 A O 1
ATOM 757 N N . LYS A 1 97 ? 11.289 5.799 -2.910 1.00 86.50 97 LYS A N 1
ATOM 758 C CA . LYS A 1 97 ? 11.317 4.547 -3.684 1.00 86.50 97 LYS A CA 1
ATOM 759 C C . LYS A 1 97 ? 10.799 4.743 -5.107 1.00 86.50 97 LYS A C 1
ATOM 761 O O . LYS A 1 97 ? 11.423 4.257 -6.046 1.00 86.50 97 LYS A O 1
ATOM 766 N N . GLU A 1 98 ? 9.704 5.471 -5.270 1.00 88.75 98 GLU A N 1
ATOM 767 C CA . GLU A 1 98 ? 9.109 5.749 -6.579 1.00 88.75 98 GLU A CA 1
ATOM 768 C C . GLU A 1 98 ? 10.019 6.621 -7.458 1.00 88.75 98 GLU A C 1
ATOM 770 O O . GLU A 1 98 ? 10.241 6.315 -8.634 1.00 88.75 98 GLU A O 1
ATOM 775 N N . ARG A 1 99 ? 10.652 7.641 -6.861 1.00 88.62 99 ARG A N 1
ATOM 776 C CA . ARG A 1 99 ? 11.695 8.449 -7.513 1.00 88.62 99 ARG A CA 1
ATOM 777 C C . ARG A 1 99 ? 12.861 7.589 -7.993 1.00 88.62 99 ARG A C 1
ATOM 779 O O . ARG A 1 99 ? 13.240 7.682 -9.155 1.00 88.62 99 ARG A O 1
ATOM 786 N N . LEU A 1 100 ? 13.391 6.718 -7.131 1.00 91.31 100 LEU A N 1
ATOM 787 C CA . LEU A 1 100 ? 14.485 5.810 -7.495 1.00 91.31 100 LEU A CA 1
ATOM 788 C C . LEU A 1 100 ? 14.085 4.831 -8.603 1.00 91.31 100 LEU A C 1
ATOM 790 O O . LEU A 1 100 ? 14.888 4.540 -9.482 1.00 91.31 100 LEU A O 1
ATOM 794 N N . SER A 1 101 ? 12.851 4.326 -8.577 1.00 90.75 101 SER A N 1
ATOM 795 C CA . SER A 1 101 ? 12.334 3.447 -9.629 1.00 90.75 101 SER A CA 1
ATOM 796 C C . SER A 1 101 ? 12.272 4.163 -10.979 1.00 90.75 101 SER A C 1
ATOM 798 O O . SER A 1 101 ? 12.650 3.594 -11.999 1.00 90.75 101 SER A O 1
ATOM 800 N N . THR A 1 102 ? 11.806 5.410 -10.992 1.00 91.38 102 THR A N 1
ATOM 801 C CA . THR A 1 102 ? 11.750 6.227 -12.211 1.00 91.38 102 THR A CA 1
ATOM 802 C C . THR A 1 102 ? 13.147 6.516 -12.751 1.00 91.38 102 THR A C 1
ATOM 804 O O . THR A 1 102 ? 13.380 6.353 -13.946 1.00 91.38 102 THR A O 1
ATOM 807 N N . GLU A 1 103 ? 14.084 6.880 -11.877 1.00 92.94 103 GLU A N 1
ATOM 808 C CA . GLU A 1 103 ? 15.462 7.175 -12.274 1.00 92.94 103 GLU A CA 1
ATOM 809 C C . GLU A 1 103 ? 16.160 5.951 -12.868 1.00 92.94 103 GLU A C 1
ATOM 811 O O . GLU A 1 103 ? 16.779 6.037 -13.921 1.00 92.94 103 GLU A O 1
ATOM 816 N N . LYS A 1 104 ? 15.975 4.773 -12.260 1.00 93.75 104 LYS A N 1
ATOM 817 C CA . LYS A 1 104 ? 16.507 3.520 -12.808 1.00 93.75 104 LYS A CA 1
ATOM 818 C C . LYS A 1 104 ? 15.991 3.237 -14.215 1.00 93.75 104 LYS A C 1
ATOM 820 O O . LYS A 1 104 ? 16.779 2.884 -15.078 1.00 93.75 104 LYS A O 1
ATOM 825 N N . LYS A 1 105 ? 14.689 3.427 -14.461 1.00 93.38 105 LYS A N 1
ATOM 826 C CA . LYS A 1 105 ? 14.112 3.253 -15.804 1.00 93.38 105 LYS A CA 1
ATOM 827 C C . LYS A 1 105 ? 14.718 4.232 -16.811 1.00 93.38 105 LYS A C 1
ATOM 829 O O . LYS A 1 105 ? 15.017 3.828 -17.927 1.00 93.38 105 LYS A O 1
ATOM 834 N N . ARG A 1 106 ? 14.906 5.497 -16.417 1.00 94.44 106 ARG A N 1
ATOM 835 C CA . ARG A 1 106 ? 15.553 6.516 -17.261 1.00 94.44 106 ARG A CA 1
ATOM 836 C C . ARG A 1 106 ? 16.983 6.120 -17.613 1.00 94.44 106 ARG A C 1
ATOM 838 O O . ARG A 1 106 ? 17.341 6.179 -18.780 1.00 94.44 106 ARG A O 1
ATOM 845 N N . LEU A 1 107 ? 17.755 5.667 -16.626 1.00 94.44 107 LEU A N 1
ATOM 846 C CA . LEU A 1 107 ? 19.125 5.207 -16.840 1.00 94.44 107 LEU A CA 1
ATOM 847 C C . LEU A 1 107 ? 19.185 4.013 -17.789 1.00 94.44 107 LEU A C 1
ATOM 849 O O . LEU A 1 107 ? 19.985 4.036 -18.710 1.00 94.44 107 LEU A O 1
ATOM 853 N N . THR A 1 108 ? 18.303 3.023 -17.634 1.00 95.19 108 THR A N 1
ATOM 854 C CA . THR A 1 108 ? 18.248 1.878 -18.557 1.00 95.19 108 THR A CA 1
ATOM 855 C C . THR A 1 108 ? 17.978 2.317 -19.997 1.00 95.19 108 THR A C 1
ATOM 857 O O . THR A 1 108 ? 18.640 1.848 -20.916 1.00 95.19 108 THR A O 1
ATOM 860 N N . ILE A 1 109 ? 17.046 3.254 -20.200 1.00 95.81 109 ILE A N 1
ATOM 861 C CA . ILE A 1 109 ? 16.754 3.796 -21.534 1.00 95.81 109 ILE A CA 1
ATOM 862 C C . ILE A 1 109 ? 17.978 4.518 -22.111 1.00 95.81 109 ILE A C 1
ATOM 864 O O . ILE A 1 109 ? 18.303 4.335 -23.283 1.00 95.81 109 ILE A O 1
ATOM 868 N N . GLU A 1 110 ? 18.663 5.329 -21.305 1.00 95.94 110 GLU A N 1
ATOM 869 C CA . GLU A 1 110 ? 19.840 6.069 -21.765 1.00 95.94 110 GLU A CA 1
ATOM 870 C C . GLU A 1 110 ? 21.026 5.136 -22.058 1.00 95.94 110 GLU A C 1
ATOM 872 O O . GLU A 1 110 ? 21.729 5.317 -23.050 1.00 95.94 110 GLU A O 1
ATOM 877 N N . GLU A 1 111 ? 21.222 4.091 -21.252 1.00 96.62 111 GLU A N 1
ATOM 878 C CA . GLU A 1 111 ? 22.220 3.045 -21.501 1.00 96.62 111 GLU A CA 1
ATOM 879 C C . GLU A 1 111 ? 21.950 2.311 -22.821 1.00 96.62 111 GLU A C 1
ATOM 881 O O . GLU A 1 111 ? 22.867 2.137 -23.629 1.00 96.62 111 GLU A O 1
ATOM 886 N N . ASP A 1 112 ? 20.696 1.931 -23.080 1.00 96.44 112 ASP A N 1
ATOM 887 C CA . ASP A 1 112 ? 20.291 1.300 -24.339 1.00 96.44 112 ASP A CA 1
ATOM 888 C C . ASP A 1 112 ? 20.511 2.232 -25.537 1.00 96.44 112 ASP A C 1
ATOM 890 O O . ASP A 1 112 ? 21.027 1.807 -26.575 1.00 96.44 112 ASP A O 1
ATOM 894 N N . ARG A 1 113 ? 20.179 3.519 -25.391 1.00 96.62 113 ARG A N 1
ATOM 895 C CA . ARG A 1 113 ? 20.417 4.536 -26.422 1.00 96.62 113 ARG A CA 1
ATOM 896 C C . ARG A 1 113 ? 21.904 4.666 -26.746 1.00 96.62 113 ARG A C 1
ATOM 898 O O . ARG A 1 113 ? 22.281 4.630 -27.917 1.00 96.62 113 ARG A O 1
ATOM 905 N N . LEU A 1 114 ? 22.750 4.787 -25.724 1.00 96.06 114 LEU A N 1
ATOM 906 C CA . LEU A 1 114 ? 24.198 4.904 -25.899 1.00 96.06 114 LEU A CA 1
ATOM 907 C C . LEU A 1 114 ? 24.805 3.639 -26.512 1.00 96.06 114 LEU A C 1
ATOM 909 O O . LEU A 1 114 ? 25.763 3.736 -27.282 1.00 96.06 114 LEU A O 1
ATOM 913 N N . ARG A 1 115 ? 24.262 2.455 -26.201 1.00 96.44 115 ARG A N 1
ATOM 914 C CA . ARG A 1 115 ? 24.673 1.200 -26.844 1.00 96.44 115 ARG A CA 1
ATOM 915 C C . ARG A 1 115 ? 24.423 1.255 -28.351 1.00 96.44 115 ARG A C 1
ATOM 917 O O . ARG A 1 115 ? 25.357 1.030 -29.119 1.00 96.44 115 ARG A O 1
ATOM 924 N N . LEU A 1 116 ? 23.211 1.628 -28.760 1.00 96.38 116 LEU A N 1
ATOM 925 C CA . LEU A 1 116 ? 22.846 1.750 -30.176 1.00 96.38 116 LEU A CA 1
ATOM 926 C C . LEU A 1 116 ? 23.710 2.784 -30.909 1.00 96.38 116 LEU A C 1
ATOM 928 O O . LEU A 1 116 ? 24.139 2.560 -32.040 1.00 96.38 116 LEU A O 1
ATOM 932 N N . GLU A 1 117 ? 24.005 3.915 -30.269 1.00 96.00 117 GLU A N 1
ATOM 933 C CA . GLU A 1 117 ? 24.839 4.956 -30.871 1.00 96.00 117 GLU A CA 1
ATOM 934 C C . GLU A 1 117 ? 26.291 4.494 -31.072 1.00 96.00 117 GLU A C 1
ATOM 936 O O . GLU A 1 117 ? 26.886 4.752 -32.122 1.00 96.00 117 GLU A O 1
ATOM 941 N N . ARG A 1 118 ? 26.850 3.736 -30.119 1.00 96.00 118 ARG A N 1
ATOM 942 C CA . ARG A 1 118 ? 28.178 3.116 -30.267 1.00 96.00 118 ARG A CA 1
ATOM 943 C C . ARG A 1 118 ? 28.213 2.097 -31.402 1.00 96.00 118 ARG A C 1
ATOM 945 O O . ARG A 1 118 ? 29.161 2.113 -32.184 1.00 96.00 118 ARG A O 1
ATOM 952 N N . GLU A 1 119 ? 27.199 1.241 -31.504 1.00 96.62 119 GLU A N 1
ATOM 953 C CA . GLU A 1 119 ? 27.087 0.253 -32.584 1.00 96.62 119 GLU A CA 1
ATOM 954 C C . GLU A 1 119 ? 27.032 0.940 -33.953 1.00 96.62 119 GLU A C 1
ATOM 956 O O . GLU A 1 119 ? 27.824 0.619 -34.840 1.00 96.62 119 GLU A O 1
ATOM 961 N N . ARG A 1 120 ? 26.196 1.976 -34.089 1.00 96.31 120 ARG A N 1
ATOM 962 C CA . ARG A 1 120 ? 26.096 2.779 -35.315 1.00 96.31 120 ARG A CA 1
ATOM 963 C C . ARG A 1 120 ? 27.431 3.416 -35.706 1.00 96.31 120 ARG A C 1
ATOM 965 O O . ARG A 1 120 ? 27.804 3.411 -36.878 1.00 96.31 120 ARG A O 1
ATOM 972 N N . LEU A 1 121 ? 28.165 3.978 -34.744 1.00 95.81 121 LEU A N 1
ATOM 973 C CA . LEU A 1 121 ? 29.482 4.566 -35.008 1.00 95.81 121 LEU A CA 1
ATOM 974 C C . LEU A 1 121 ? 30.496 3.518 -35.475 1.00 95.81 121 LEU A C 1
ATOM 976 O O . LEU A 1 121 ? 31.312 3.798 -36.353 1.00 95.81 121 LEU A O 1
ATOM 980 N N . GLU A 1 122 ? 30.446 2.316 -34.911 1.00 96.38 122 GLU A N 1
ATOM 981 C CA . GLU A 1 122 ? 31.325 1.218 -35.305 1.00 96.38 122 GLU A CA 1
ATOM 982 C C . GLU A 1 122 ? 31.023 0.732 -36.730 1.00 96.38 122 GLU A C 1
ATOM 984 O O . GLU A 1 122 ? 31.936 0.488 -37.520 1.00 96.38 122 GLU A O 1
ATOM 989 N N . GLU A 1 123 ? 29.747 0.670 -37.110 1.00 95.56 123 GLU A N 1
ATOM 990 C CA . GLU A 1 123 ? 29.338 0.395 -38.490 1.00 95.56 123 GLU A CA 1
ATOM 991 C C . GLU A 1 123 ? 29.834 1.465 -39.465 1.00 95.56 123 GLU A C 1
ATOM 993 O O . GLU A 1 123 ? 30.416 1.138 -40.503 1.00 95.56 123 GLU A O 1
ATOM 998 N N . LEU A 1 124 ? 29.688 2.746 -39.115 1.00 94.25 124 LEU A N 1
ATOM 999 C CA . LEU A 1 124 ? 30.184 3.849 -39.940 1.00 94.25 124 LEU A CA 1
ATOM 1000 C C . LEU A 1 124 ? 31.704 3.788 -40.126 1.00 94.25 124 LEU A C 1
ATOM 1002 O O . LEU A 1 124 ? 32.195 4.002 -41.236 1.00 94.25 124 LEU A O 1
ATOM 1006 N N . LYS A 1 125 ? 32.459 3.439 -39.077 1.00 94.94 125 LYS A N 1
ATOM 1007 C CA . LYS A 1 125 ? 33.912 3.226 -39.175 1.00 94.94 125 LYS A CA 1
ATOM 1008 C C . LYS A 1 125 ? 34.257 2.076 -40.118 1.00 94.94 125 LYS A C 1
ATOM 1010 O O . LYS A 1 125 ? 35.155 2.227 -40.948 1.00 94.94 125 LYS A O 1
ATOM 1015 N N . LYS A 1 126 ? 33.535 0.952 -40.039 1.00 94.94 126 LYS A N 1
ATOM 1016 C CA . LYS A 1 126 ? 33.721 -0.191 -40.950 1.00 94.94 126 LYS A CA 1
ATOM 1017 C C . LYS A 1 126 ? 33.469 0.209 -42.403 1.00 94.94 126 LYS A C 1
ATOM 1019 O O . LYS A 1 126 ? 34.309 -0.071 -43.259 1.00 94.94 126 LYS A O 1
ATOM 1024 N N . ILE A 1 127 ? 32.358 0.900 -42.673 1.00 94.44 127 ILE A N 1
ATOM 1025 C CA . ILE A 1 127 ? 32.001 1.387 -44.014 1.00 94.44 127 ILE A CA 1
ATOM 1026 C C . ILE A 1 127 ? 33.070 2.350 -44.532 1.00 94.44 127 ILE A C 1
ATOM 1028 O O . ILE A 1 127 ? 33.587 2.155 -45.631 1.00 94.44 127 ILE A O 1
ATOM 1032 N N . SER A 1 128 ? 33.455 3.341 -43.726 1.00 93.69 128 SER A N 1
ATOM 1033 C CA . SER A 1 128 ? 34.505 4.303 -44.073 1.00 93.69 128 SER A CA 1
ATOM 1034 C C . SER A 1 128 ? 35.816 3.599 -44.440 1.00 93.69 128 SER A C 1
ATOM 1036 O O . SER A 1 128 ? 36.383 3.853 -45.502 1.00 93.69 128 SER A O 1
ATOM 1038 N N . GLY A 1 129 ? 36.251 2.617 -43.643 1.00 93.69 129 GLY A N 1
ATOM 1039 C CA . GLY A 1 129 ? 37.450 1.829 -43.936 1.00 93.69 129 GLY A CA 1
ATOM 1040 C C . GLY A 1 129 ? 37.356 0.997 -45.223 1.00 93.69 129 GLY A C 1
ATOM 1041 O O . GLY A 1 129 ? 38.360 0.798 -45.911 1.00 93.69 129 GLY A O 1
ATOM 1042 N N . ILE A 1 130 ? 36.170 0.496 -45.585 1.00 92.50 130 ILE A N 1
ATOM 1043 C CA . ILE A 1 130 ? 35.943 -0.175 -46.878 1.00 92.50 130 ILE A CA 1
ATOM 1044 C C . ILE A 1 130 ? 36.056 0.832 -48.030 1.00 92.50 130 ILE A C 1
ATOM 1046 O O . ILE A 1 130 ? 36.737 0.547 -49.015 1.00 92.50 130 ILE A O 1
ATOM 1050 N N . LEU A 1 131 ? 35.435 2.007 -47.902 1.00 91.38 131 LEU A N 1
ATOM 1051 C CA . LEU A 1 131 ? 35.476 3.063 -48.919 1.00 91.38 131 LEU A CA 1
ATOM 1052 C C . LEU A 1 131 ? 36.902 3.576 -49.154 1.00 91.38 131 LEU A C 1
ATOM 1054 O O . LEU A 1 131 ? 37.324 3.690 -50.303 1.00 91.38 131 LEU A O 1
ATOM 1058 N N . LEU A 1 132 ? 37.666 3.799 -48.081 1.00 88.94 132 LEU A N 1
ATOM 1059 C CA . LEU A 1 132 ? 39.082 4.176 -48.144 1.00 88.94 132 LEU A CA 1
ATOM 1060 C C . LEU A 1 132 ? 39.902 3.143 -48.927 1.00 88.94 132 LEU A C 1
ATOM 1062 O O . LEU A 1 132 ? 40.584 3.503 -49.883 1.00 88.94 132 LEU A O 1
ATOM 1066 N N . ARG A 1 133 ? 39.769 1.849 -48.600 1.00 88.25 133 ARG A N 1
ATOM 1067 C CA . ARG A 1 133 ? 40.457 0.768 -49.330 1.00 88.25 133 ARG A CA 1
ATOM 1068 C C . ARG A 1 133 ? 40.055 0.704 -50.802 1.00 88.25 133 ARG A C 1
ATOM 1070 O O . ARG A 1 133 ? 40.917 0.538 -51.662 1.00 88.25 133 ARG A O 1
ATOM 1077 N N . ARG A 1 134 ? 38.763 0.864 -51.104 1.00 88.56 134 ARG A N 1
ATOM 1078 C CA . ARG A 1 134 ? 38.248 0.875 -52.481 1.00 88.56 134 ARG A CA 1
ATOM 1079 C C . ARG A 1 134 ? 38.840 2.025 -53.299 1.00 88.56 134 ARG A C 1
ATOM 1081 O O . ARG A 1 134 ? 39.228 1.802 -54.442 1.00 88.56 134 ARG A O 1
ATOM 1088 N N . ASN A 1 135 ? 38.945 3.217 -52.714 1.00 82.19 135 ASN A N 1
ATOM 1089 C CA . ASN A 1 135 ? 39.546 4.382 -53.364 1.00 82.19 135 ASN A CA 1
ATOM 1090 C C . ASN A 1 135 ? 41.050 4.200 -53.603 1.00 82.19 135 ASN A C 1
ATOM 1092 O O . ASN A 1 135 ? 41.534 4.567 -54.668 1.00 82.19 135 ASN A O 1
ATOM 1096 N N . THR A 1 136 ? 41.781 3.578 -52.673 1.00 83.12 136 THR A N 1
ATOM 1097 C CA . THR A 1 136 ? 43.202 3.251 -52.876 1.00 83.12 136 THR A CA 1
ATOM 1098 C C . THR A 1 136 ? 43.399 2.269 -54.029 1.00 83.12 136 THR A C 1
ATOM 1100 O O . THR A 1 136 ? 44.227 2.520 -54.899 1.00 83.12 136 THR A O 1
ATOM 1103 N N . ILE A 1 137 ? 42.614 1.186 -54.079 1.00 81.88 137 ILE A N 1
ATOM 1104 C CA . ILE A 1 137 ? 42.681 0.203 -55.176 1.00 81.88 137 ILE A CA 1
ATOM 1105 C C . ILE A 1 137 ? 42.339 0.870 -56.511 1.00 81.88 137 ILE A C 1
ATOM 1107 O O . ILE A 1 137 ? 43.013 0.637 -57.510 1.00 81.88 137 ILE A O 1
ATOM 1111 N N . ARG A 1 138 ? 41.319 1.736 -56.531 1.00 77.81 138 ARG A N 1
ATOM 1112 C CA . ARG A 1 138 ? 40.952 2.485 -57.735 1.00 77.81 138 ARG A CA 1
ATOM 1113 C C . ARG A 1 138 ? 42.060 3.434 -58.188 1.00 77.81 138 ARG A C 1
ATOM 1115 O O . ARG A 1 138 ? 42.403 3.417 -59.359 1.00 77.81 138 ARG A O 1
ATOM 1122 N N . SER A 1 139 ? 42.680 4.170 -57.269 1.00 75.50 139 SER A N 1
ATOM 1123 C CA . SER A 1 139 ? 43.818 5.040 -57.588 1.00 75.50 139 SER A CA 1
ATOM 1124 C C . SER A 1 139 ? 45.023 4.256 -58.125 1.00 75.50 139 SER A C 1
ATOM 1126 O O . SER A 1 139 ? 45.679 4.728 -59.049 1.00 75.50 139 SER A O 1
ATOM 1128 N N . GLN A 1 140 ? 45.295 3.057 -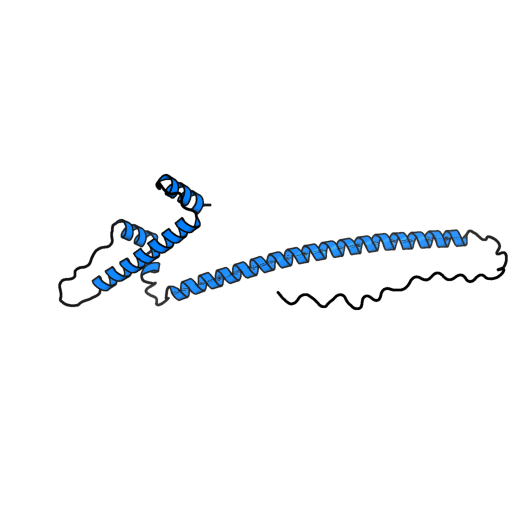57.595 1.00 77.50 140 GLN A N 1
ATOM 1129 C CA . GLN A 1 140 ? 46.345 2.171 -58.114 1.00 77.50 140 GLN A CA 1
ATOM 1130 C C . GLN A 1 140 ? 46.025 1.675 -59.533 1.00 77.50 140 GLN A C 1
ATOM 1132 O O . GLN A 1 140 ? 46.917 1.595 -60.374 1.00 77.50 140 GLN A O 1
ATOM 1137 N N . PHE A 1 141 ? 44.757 1.385 -59.826 1.00 70.88 141 PHE A N 1
ATOM 1138 C CA . PHE A 1 141 ? 44.322 0.954 -61.156 1.00 70.88 141 PHE A CA 1
ATOM 1139 C C . PHE A 1 141 ? 44.336 2.097 -62.183 1.00 70.88 141 PHE A C 1
ATOM 1141 O O . PHE A 1 141 ? 44.823 1.912 -63.296 1.00 70.88 141 PHE A O 1
ATOM 1148 N N . ASP A 1 142 ? 43.885 3.292 -61.792 1.00 65.62 142 ASP A N 1
ATOM 1149 C CA . ASP A 1 142 ? 43.909 4.489 -62.640 1.00 65.62 142 ASP A CA 1
ATOM 1150 C C . ASP A 1 142 ? 45.356 4.909 -62.980 1.00 65.62 142 ASP A C 1
ATOM 1152 O O . ASP A 1 142 ? 45.604 5.423 -64.065 1.00 65.62 142 ASP A O 1
ATOM 1156 N N . SER A 1 143 ? 46.339 4.598 -62.119 1.00 59.41 143 SER A N 1
ATOM 1157 C CA . SER A 1 143 ? 47.772 4.784 -62.417 1.00 59.41 143 SER A CA 1
ATOM 1158 C C . SER A 1 143 ? 48.381 3.743 -63.375 1.00 59.41 143 SER A C 1
ATOM 1160 O O . SER A 1 143 ? 49.512 3.917 -63.815 1.00 59.41 143 SER A O 1
ATOM 1162 N N . HIS A 1 144 ? 47.653 2.667 -63.703 1.00 57.06 144 HIS A N 1
ATOM 1163 C CA . HIS A 1 144 ? 48.082 1.616 -64.640 1.00 57.06 144 HIS A CA 1
ATOM 1164 C C . HIS A 1 144 ? 47.392 1.741 -66.018 1.00 57.06 144 HIS A C 1
ATOM 1166 O O . HIS A 1 144 ? 47.745 1.042 -66.971 1.00 57.06 144 HIS A O 1
ATOM 1172 N N . LEU A 1 145 ? 46.412 2.636 -66.156 1.00 54.19 145 LEU A N 1
ATOM 1173 C CA . LEU A 1 145 ? 45.782 2.969 -67.431 1.00 54.19 145 LEU A CA 1
ATOM 1174 C C . LEU A 1 145 ? 46.339 4.296 -67.959 1.00 54.19 145 LEU A C 1
ATOM 1176 O O . LEU A 1 145 ? 45.649 5.311 -67.966 1.00 54.19 145 LEU A O 1
ATOM 1180 N N . ASP A 1 146 ? 47.572 4.267 -68.471 1.00 53.09 146 ASP A N 1
ATOM 1181 C CA . ASP A 1 146 ? 48.030 5.262 -69.446 1.00 53.09 146 ASP A CA 1
ATOM 1182 C C . ASP A 1 146 ? 47.248 5.049 -70.755 1.00 53.09 146 ASP A C 1
ATOM 1184 O O . ASP A 1 146 ? 47.680 4.376 -71.693 1.00 53.09 146 ASP A O 1
ATOM 1188 N N . VAL A 1 147 ? 46.029 5.587 -70.803 1.00 54.66 147 VAL A N 1
ATOM 1189 C CA . VAL A 1 147 ? 45.293 5.789 -72.052 1.00 54.66 147 VAL A CA 1
ATOM 1190 C C . VAL A 1 147 ? 45.692 7.167 -72.586 1.00 54.66 147 VAL A C 1
ATOM 1192 O O . VAL A 1 147 ? 45.555 8.151 -71.857 1.00 54.66 147 VAL A O 1
ATOM 1195 N N . PRO A 1 148 ? 46.165 7.291 -73.843 1.00 43.19 148 PRO A N 1
ATOM 1196 C CA . PRO A 1 148 ? 46.591 8.572 -74.385 1.00 43.19 148 PRO A CA 1
ATOM 1197 C C . PRO A 1 148 ? 45.429 9.566 -74.394 1.00 43.19 148 PRO A C 1
ATOM 1199 O O . PRO A 1 148 ? 44.423 9.373 -75.081 1.00 43.19 148 PRO A O 1
ATOM 1202 N N . SER A 1 149 ? 45.609 10.647 -73.641 1.00 42.34 149 SER A N 1
ATOM 1203 C CA . SER A 1 149 ? 44.821 11.873 -73.707 1.00 42.34 149 SER A CA 1
ATOM 1204 C C . SER A 1 149 ? 44.692 12.341 -75.163 1.00 42.34 149 SER A C 1
ATOM 1206 O O . SER A 1 149 ? 45.659 12.797 -75.774 1.00 42.34 149 SER A O 1
ATOM 1208 N N . LYS A 1 150 ? 43.483 12.229 -75.728 1.00 43.53 150 LYS A N 1
ATOM 1209 C CA . LYS A 1 150 ? 43.043 13.124 -76.800 1.00 43.53 150 LYS A CA 1
ATOM 1210 C C . LYS A 1 150 ? 42.410 14.349 -76.142 1.00 43.53 150 LYS A C 1
ATOM 1212 O O . LYS A 1 150 ? 41.577 14.234 -75.248 1.00 43.53 150 LYS A O 1
ATOM 1217 N N . SER A 1 151 ? 42.882 15.498 -76.597 1.00 40.62 151 SER A N 1
ATOM 1218 C CA . SER A 1 151 ? 42.622 16.865 -76.152 1.00 40.62 151 SER A CA 1
ATOM 1219 C C . SER A 1 151 ? 41.136 17.258 -76.039 1.00 40.62 151 SER A C 1
ATOM 1221 O O . SER A 1 151 ? 40.281 16.687 -76.718 1.00 40.62 151 SER A O 1
ATOM 1223 N N . PRO A 1 152 ? 40.819 18.276 -75.210 1.00 44.56 152 PRO A N 1
ATOM 1224 C CA . PRO A 1 152 ? 39.451 18.689 -74.923 1.00 44.56 152 PRO A CA 1
ATOM 1225 C C . PRO A 1 152 ? 38.877 19.516 -76.078 1.00 44.56 152 PRO A C 1
ATOM 1227 O O . PRO A 1 152 ? 39.482 20.490 -76.520 1.00 44.56 152 PRO A O 1
ATOM 1230 N N . THR A 1 153 ? 37.686 19.146 -76.545 1.00 43.56 153 THR A N 1
ATOM 1231 C CA . THR A 1 153 ? 36.887 19.938 -77.488 1.00 43.56 153 THR A CA 1
ATOM 1232 C C . THR A 1 153 ? 35.574 20.316 -76.805 1.00 43.56 153 THR A C 1
ATOM 1234 O O . THR A 1 153 ? 34.753 19.455 -76.519 1.00 43.56 153 THR A O 1
ATOM 1237 N N . THR A 1 154 ? 35.482 21.613 -76.502 1.00 40.66 154 THR A N 1
ATOM 1238 C CA . THR A 1 154 ? 34.300 22.494 -76.433 1.00 40.66 154 THR A CA 1
ATOM 1239 C C . THR A 1 154 ? 33.026 22.034 -75.709 1.00 40.66 154 THR A C 1
ATOM 1241 O O . THR A 1 154 ? 32.337 21.130 -76.150 1.00 40.66 154 THR A O 1
ATOM 1244 N N . ALA A 1 155 ? 32.699 22.803 -74.661 1.00 42.78 155 ALA A N 1
ATOM 1245 C CA . ALA A 1 155 ? 31.376 23.294 -74.254 1.00 42.78 155 ALA A CA 1
ATOM 1246 C C . ALA A 1 155 ? 30.149 22.372 -74.396 1.00 42.78 155 ALA A C 1
ATOM 1248 O O . ALA A 1 155 ? 29.723 22.083 -75.503 1.00 42.78 155 ALA A O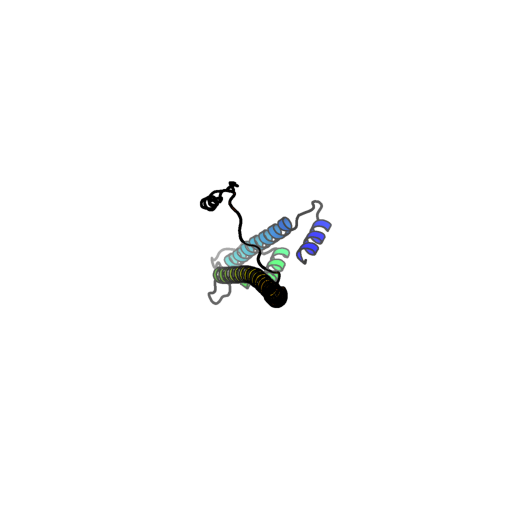 1
ATOM 1249 N N . ASP A 1 156 ? 29.434 22.156 -73.284 1.00 38.44 156 ASP A N 1
ATOM 1250 C CA . ASP A 1 156 ? 28.071 22.689 -73.242 1.00 38.44 156 ASP A CA 1
ATOM 1251 C C . ASP A 1 156 ? 27.524 22.909 -71.828 1.00 38.44 156 ASP A C 1
ATOM 1253 O O . ASP A 1 156 ? 27.754 22.147 -70.889 1.00 38.44 156 ASP A O 1
ATOM 1257 N N . LYS A 1 157 ? 26.812 24.030 -71.702 1.00 48.03 157 LYS A N 1
ATOM 1258 C CA . LYS A 1 157 ? 26.046 24.449 -70.532 1.00 48.03 157 LYS A CA 1
ATOM 1259 C C . LYS A 1 157 ? 24.676 23.786 -70.611 1.00 48.03 157 LYS A C 1
ATOM 1261 O O . LYS A 1 157 ? 23.922 24.114 -71.517 1.00 48.03 157 LYS A O 1
ATOM 1266 N N . THR A 1 158 ? 24.277 23.029 -69.594 1.00 44.03 158 THR A N 1
ATOM 1267 C CA . THR A 1 158 ? 22.848 22.850 -69.293 1.00 44.03 158 THR A CA 1
ATOM 1268 C C . THR A 1 158 ? 22.603 22.740 -67.794 1.00 44.03 158 THR A C 1
ATOM 1270 O O . THR A 1 158 ? 23.002 21.790 -67.130 1.00 44.03 158 THR A O 1
ATOM 1273 N N . SER A 1 159 ? 21.939 23.789 -67.314 1.00 42.56 159 SER A N 1
ATOM 1274 C CA . SER A 1 159 ? 21.054 23.895 -66.156 1.00 42.56 159 SER A CA 1
ATOM 1275 C C . SER A 1 159 ? 20.441 22.574 -65.669 1.00 42.56 159 SER A C 1
ATOM 1277 O O . SER A 1 159 ? 19.833 21.857 -66.458 1.00 42.56 159 SER A O 1
ATOM 1279 N N . SER A 1 160 ? 20.501 22.314 -64.358 1.00 46.22 160 SER A N 1
ATOM 1280 C CA . SER A 1 160 ? 19.490 21.502 -63.661 1.00 46.22 160 SER A CA 1
ATOM 1281 C C . SER A 1 160 ? 19.446 21.838 -62.167 1.00 46.22 160 SER A C 1
ATOM 1283 O O . SER A 1 160 ? 20.001 21.151 -61.317 1.00 46.22 160 SER A O 1
ATOM 1285 N N . GLN A 1 161 ? 18.797 22.965 -61.891 1.00 47.75 161 GLN A N 1
ATOM 1286 C CA . GLN A 1 161 ? 17.837 23.200 -60.811 1.00 47.75 161 GLN A CA 1
ATOM 1287 C C . GLN A 1 161 ? 17.557 22.019 -59.853 1.00 47.75 161 GLN A C 1
ATOM 1289 O O . GLN A 1 161 ? 16.765 21.146 -60.181 1.00 47.75 161 GLN A O 1
ATOM 1294 N N . TYR A 1 162 ? 18.096 22.077 -58.632 1.00 36.84 162 TYR A N 1
ATOM 1295 C CA . TYR A 1 162 ? 17.456 21.532 -57.427 1.00 36.84 162 TYR A CA 1
ATOM 1296 C C . TYR A 1 162 ? 17.782 22.454 -56.249 1.00 36.84 162 TYR A C 1
ATOM 1298 O O . TYR A 1 162 ? 18.945 22.659 -55.913 1.00 36.84 162 TYR A O 1
ATOM 1306 N N . GLY A 1 163 ? 16.740 23.081 -55.698 1.00 38.25 163 GLY A N 1
ATOM 1307 C CA . GLY A 1 163 ? 16.832 24.010 -54.577 1.00 38.25 163 GLY A CA 1
ATOM 1308 C C . GLY A 1 163 ? 17.092 23.292 -53.256 1.00 38.25 163 GLY A C 1
ATOM 1309 O O . GLY A 1 163 ? 16.569 22.204 -53.015 1.00 38.25 163 GLY A O 1
ATOM 1310 N N . GLU A 1 164 ? 17.889 23.927 -52.404 1.00 49.03 164 GLU A N 1
ATOM 1311 C CA . GLU A 1 164 ? 18.024 23.570 -50.994 1.00 49.03 164 GLU A CA 1
ATOM 1312 C C . GLU A 1 164 ? 16.718 23.880 -50.242 1.00 49.03 164 GLU A C 1
ATOM 1314 O O . GLU A 1 164 ? 16.198 24.992 -50.369 1.00 49.03 164 GLU A O 1
ATOM 1319 N N . PRO A 1 165 ? 16.171 22.954 -49.438 1.00 51.78 165 PRO A N 1
ATOM 1320 C CA . PRO A 1 165 ? 15.180 23.308 -48.437 1.00 51.78 165 PRO A CA 1
ATOM 1321 C C . PRO A 1 165 ? 15.874 23.770 -47.148 1.00 51.78 165 PRO A C 1
ATOM 1323 O O . PRO A 1 165 ? 16.580 23.011 -46.485 1.00 51.78 165 PRO A O 1
ATOM 1326 N N . ASP A 1 166 ? 15.627 25.031 -46.806 1.00 53.00 166 ASP A N 1
ATOM 1327 C CA . ASP A 1 166 ? 16.002 25.682 -45.554 1.00 53.00 166 ASP A CA 1
ATOM 1328 C C . ASP A 1 166 ? 15.174 25.104 -44.382 1.00 53.00 166 ASP A C 1
ATOM 1330 O O . ASP A 1 166 ? 13.957 25.288 -44.300 1.00 53.00 166 ASP A O 1
ATOM 1334 N N . TYR A 1 167 ? 15.820 24.363 -43.475 1.00 54.06 167 TYR A N 1
ATOM 1335 C CA . TYR A 1 167 ? 15.198 23.717 -42.304 1.00 54.06 167 TYR A CA 1
ATOM 1336 C C . TYR A 1 167 ? 15.121 24.654 -41.081 1.00 54.06 167 TYR A C 1
ATOM 1338 O O . TYR A 1 167 ? 15.420 24.257 -39.954 1.00 54.06 167 TYR A O 1
ATOM 1346 N N . SER A 1 168 ? 14.711 25.907 -41.283 1.00 55.66 168 SER A N 1
ATOM 1347 C CA . SER A 1 168 ? 14.704 26.930 -40.224 1.00 55.66 168 SER A CA 1
ATOM 1348 C C . SER A 1 168 ? 13.429 26.963 -39.352 1.00 55.66 168 SER A C 1
ATOM 1350 O O . SER A 1 168 ? 13.407 27.608 -38.308 1.00 55.66 168 SER A O 1
ATOM 1352 N N . TYR A 1 169 ? 12.364 26.217 -39.677 1.00 54.78 169 TYR A N 1
ATOM 1353 C CA . TYR A 1 169 ? 11.097 26.288 -38.924 1.00 54.78 169 TYR A CA 1
ATOM 1354 C C . TYR A 1 169 ? 10.481 24.923 -38.598 1.00 54.78 169 TYR A C 1
ATOM 1356 O O . TYR A 1 169 ? 9.459 24.565 -39.166 1.00 54.78 169 TYR A O 1
ATOM 1364 N N . MET A 1 170 ? 11.051 24.160 -37.657 1.00 51.69 170 MET A N 1
ATOM 1365 C CA . MET A 1 170 ? 10.366 22.986 -37.069 1.00 51.69 170 MET A CA 1
ATOM 1366 C C . MET A 1 170 ? 10.626 22.797 -35.561 1.00 51.69 170 MET A C 1
ATOM 1368 O O . MET A 1 170 ? 10.650 21.674 -35.073 1.00 51.69 170 MET A O 1
ATOM 1372 N N . TYR A 1 171 ? 10.781 23.879 -34.789 1.00 56.09 171 TYR A N 1
ATOM 1373 C CA . TYR A 1 171 ? 10.711 23.812 -33.319 1.00 56.09 171 TYR A CA 1
ATOM 1374 C C . TYR A 1 171 ? 9.990 25.022 -32.725 1.00 56.09 171 TYR A C 1
ATOM 1376 O O . TYR A 1 171 ? 10.588 25.885 -32.093 1.00 56.09 171 TYR A O 1
ATOM 1384 N N . ALA A 1 172 ? 8.673 25.065 -32.906 1.00 55.66 172 ALA A N 1
ATOM 1385 C CA . ALA A 1 172 ? 7.791 25.853 -32.053 1.00 55.66 172 ALA A CA 1
ATOM 1386 C C . ALA A 1 172 ? 6.371 25.292 -32.143 1.00 55.66 172 ALA A C 1
ATOM 1388 O O . ALA A 1 172 ? 5.597 25.765 -32.965 1.00 55.66 172 ALA A O 1
ATOM 1389 N N . SER A 1 173 ? 6.058 24.256 -31.353 1.00 55.88 173 SER A N 1
ATOM 1390 C CA . SER A 1 173 ? 4.699 23.917 -30.874 1.00 55.88 173 SER A CA 1
ATOM 1391 C C . SER A 1 173 ? 4.720 22.625 -30.047 1.00 55.88 173 SER A C 1
ATOM 1393 O O . SER A 1 173 ? 4.315 21.577 -30.529 1.00 55.88 173 SER A O 1
ATOM 1395 N N . LEU A 1 174 ? 5.195 22.689 -28.801 1.00 55.38 174 LEU A N 1
ATOM 1396 C CA . LEU A 1 174 ? 4.778 21.757 -27.741 1.00 55.38 174 LEU A CA 1
ATOM 1397 C C . LEU A 1 174 ? 4.729 22.520 -26.412 1.00 55.38 174 LEU A C 1
ATOM 1399 O O . LEU A 1 174 ? 5.580 22.373 -25.538 1.00 55.38 174 LEU A O 1
ATOM 1403 N N . LEU A 1 175 ? 3.728 23.389 -26.315 1.00 52.31 175 LEU A N 1
ATOM 1404 C CA . LEU A 1 175 ? 3.218 23.978 -25.082 1.00 52.31 175 LEU A CA 1
ATOM 1405 C C . LEU A 1 175 ? 1.721 24.226 -25.315 1.00 52.31 175 LEU A C 1
ATOM 1407 O O . LEU A 1 175 ? 1.400 24.928 -26.272 1.00 52.31 175 LEU A O 1
ATOM 1411 N N . LEU A 1 176 ? 0.883 23.677 -24.420 1.00 48.91 176 LEU A N 1
ATOM 1412 C CA . LEU A 1 176 ? -0.597 23.702 -24.366 1.00 48.91 176 LEU A CA 1
ATOM 1413 C C . LEU A 1 176 ? -1.241 22.606 -25.248 1.00 48.91 176 LEU A C 1
ATOM 1415 O O . LEU A 1 176 ? -0.965 22.550 -26.441 1.00 48.91 176 LEU A O 1
ATOM 1419 N N . ASP A 1 177 ? -2.017 21.638 -24.751 1.00 48.62 177 ASP A N 1
ATOM 1420 C CA . ASP A 1 177 ? -2.817 21.507 -23.518 1.00 48.62 177 ASP A CA 1
ATOM 1421 C C . ASP A 1 177 ? -2.669 20.120 -22.856 1.00 48.62 177 ASP A C 1
ATOM 1423 O O . ASP A 1 177 ? -2.502 19.116 -23.591 1.00 48.62 177 ASP A O 1
#

pLDDT: mean 76.52, std 17.71, range [36.84, 96.62]

Secondary structure (DSSP, 8-state):
-HHHHHHHHHHHT-SS---HHHHHHHHHHHHHHHHHHHHHHHHHHH---SS-----PPPHHHHHHHHHH-THHHH--TTS--HHHHHHHHHHHHHHHHHHHHHHHHHHHHHHHHHHHHHHHHHHHHHHHHHHHHHHHHHHHHTT-----PPP----------PPP------------

InterPro domains:
  IPR028002 Myb/SANT-like DNA-binding domain 5 [PF13873] (2-38)

Foldseek 3Di:
DVLVVVQVVVCVVDPDRDDSVVVVVVVVVLLVVLLVLVVVLVVLVPDPDPDDGPRDDDDPVSVVSCVVCDVCCSPNDPPPDDNVNVVVVVVVVVVVVVVVVVVVVVVVVVVVVVVVVVVVVVVVVVVVVVVVVVVVVVVVVVVVPPDPDDDDDDDDDDDDDDDDDDPPDDPDDDDDD